Protein AF-A0A7S0IU57-F1 (afdb_monomer_lite)

Structure (mmCIF, N/CA/C/O backbone):
data_AF-A0A7S0IU57-F1
#
_entry.id   AF-A0A7S0IU57-F1
#
loop_
_atom_site.group_PDB
_atom_site.id
_atom_site.type_symbol
_atom_site.label_atom_id
_atom_site.label_alt_id
_atom_site.label_comp_id
_atom_site.label_asym_id
_atom_site.label_entity_id
_atom_site.label_seq_id
_atom_site.pdbx_PDB_ins_code
_atom_site.Cartn_x
_atom_site.Cartn_y
_atom_site.Cartn_z
_atom_site.occupancy
_atom_site.B_iso_or_equiv
_atom_site.auth_seq_id
_atom_site.auth_comp_id
_atom_site.auth_asym_id
_atom_site.auth_atom_id
_atom_site.pdbx_PDB_model_num
ATOM 1 N N . ALA A 1 1 ? 19.166 -1.656 -9.843 1.00 58.06 1 ALA A N 1
ATOM 2 C CA . ALA A 1 1 ? 19.284 -0.708 -8.716 1.00 58.06 1 ALA A CA 1
ATOM 3 C C . ALA A 1 1 ? 20.444 -1.124 -7.821 1.00 58.06 1 ALA A C 1
ATOM 5 O O . ALA A 1 1 ? 20.472 -2.266 -7.368 1.00 58.06 1 ALA A O 1
ATOM 6 N N . SER A 1 2 ? 21.410 -0.234 -7.600 1.00 70.06 2 SER A N 1
ATOM 7 C CA . SER A 1 2 ? 22.555 -0.493 -6.721 1.00 70.06 2 SER A CA 1
ATOM 8 C C . SER A 1 2 ? 22.142 -0.277 -5.264 1.00 70.06 2 SER A C 1
ATOM 10 O O . SER A 1 2 ? 21.599 0.77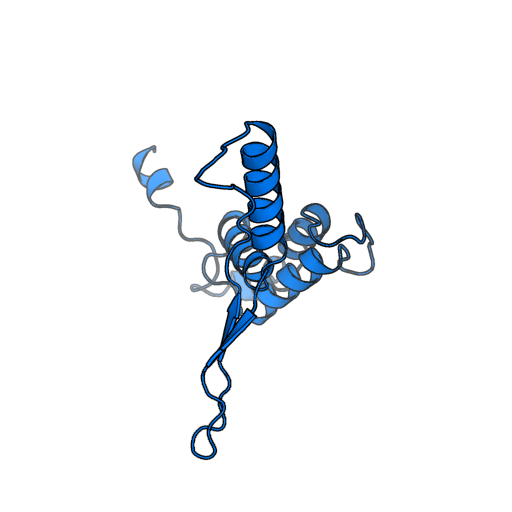7 -4.927 1.00 70.06 2 SER A O 1
ATOM 12 N 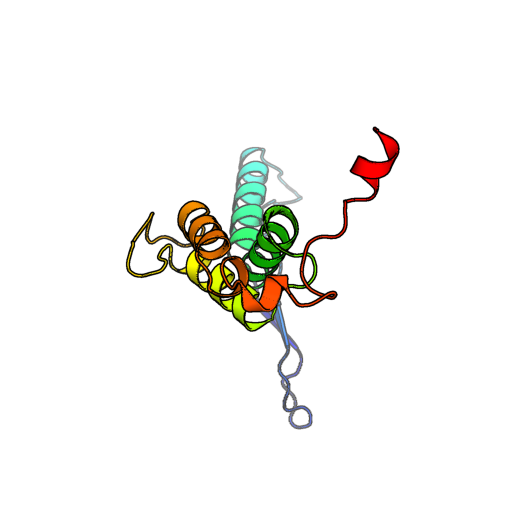N . THR A 1 3 ? 22.369 -1.269 -4.404 1.00 77.88 3 THR A N 1
ATOM 13 C CA . THR A 1 3 ? 22.198 -1.115 -2.952 1.00 77.88 3 THR A CA 1
ATOM 14 C C . THR A 1 3 ? 23.524 -0.683 -2.354 1.00 77.88 3 THR A C 1
ATOM 16 O O . THR A 1 3 ? 24.515 -1.400 -2.480 1.00 77.88 3 THR A O 1
ATOM 19 N N . VAL A 1 4 ? 23.545 0.470 -1.695 1.00 80.69 4 VAL A N 1
ATOM 20 C CA . VAL A 1 4 ? 24.722 0.954 -0.972 1.00 80.69 4 VAL A CA 1
ATOM 21 C C . VAL A 1 4 ? 24.543 0.616 0.500 1.00 80.69 4 VAL A C 1
ATOM 23 O O . VAL A 1 4 ? 23.540 0.982 1.112 1.00 80.69 4 VAL A O 1
ATOM 26 N N . THR A 1 5 ? 25.514 -0.094 1.069 1.00 80.25 5 THR A N 1
ATOM 27 C CA . THR A 1 5 ? 25.526 -0.481 2.483 1.00 80.25 5 THR A CA 1
ATOM 28 C C . THR A 1 5 ? 26.553 0.341 3.256 1.00 80.25 5 THR A C 1
ATOM 30 O O . THR A 1 5 ? 27.717 0.393 2.864 1.00 80.25 5 THR A O 1
ATOM 33 N N . ILE A 1 6 ? 26.149 0.943 4.375 1.00 78.94 6 ILE A N 1
ATOM 34 C CA . ILE A 1 6 ? 27.008 1.700 5.294 1.00 78.94 6 ILE A CA 1
ATOM 35 C C . ILE A 1 6 ? 27.050 0.956 6.637 1.00 78.94 6 ILE A C 1
ATOM 37 O O . ILE A 1 6 ? 26.006 0.572 7.167 1.00 78.94 6 ILE A O 1
ATOM 41 N N . GLY A 1 7 ? 28.249 0.768 7.205 1.00 70.50 7 GLY A N 1
ATOM 42 C CA . GLY A 1 7 ? 28.418 0.244 8.572 1.00 70.50 7 GLY A CA 1
ATOM 43 C C . GLY A 1 7 ? 29.151 -1.094 8.717 1.00 70.50 7 GLY A C 1
ATOM 44 O O . GLY A 1 7 ? 29.021 -1.734 9.754 1.00 70.50 7 GLY A O 1
ATOM 45 N N . ALA A 1 8 ? 29.937 -1.528 7.729 1.00 61.44 8 ALA A N 1
ATOM 46 C CA . ALA A 1 8 ? 30.761 -2.738 7.825 1.00 61.44 8 ALA A CA 1
ATOM 47 C C . ALA A 1 8 ? 32.038 -2.510 8.670 1.00 61.44 8 ALA A C 1
ATOM 49 O O . ALA A 1 8 ? 33.151 -2.534 8.152 1.00 61.44 8 ALA A O 1
ATOM 50 N N . GLY A 1 9 ? 31.890 -2.235 9.968 1.00 57.81 9 GLY A N 1
ATOM 51 C CA . GLY A 1 9 ? 33.011 -2.051 10.893 1.00 57.81 9 GLY A CA 1
ATOM 52 C C . GLY A 1 9 ? 32.707 -2.617 12.278 1.00 57.81 9 GLY A C 1
ATOM 53 O O . GLY A 1 9 ? 31.617 -2.411 12.806 1.00 57.81 9 GLY A O 1
ATOM 54 N N . ALA A 1 10 ? 33.692 -3.292 12.881 1.00 56.97 10 ALA A N 1
ATOM 55 C CA . ALA A 1 10 ? 33.602 -4.091 14.113 1.00 56.97 10 ALA A CA 1
ATOM 56 C C . ALA A 1 10 ? 33.076 -3.375 15.385 1.00 56.97 10 ALA A C 1
ATOM 58 O O . ALA A 1 10 ? 32.932 -4.013 16.422 1.00 56.97 10 ALA A O 1
ATOM 59 N N . ALA A 1 11 ? 32.782 -2.071 15.327 1.00 64.38 11 ALA A N 1
ATOM 60 C CA . ALA A 1 11 ? 32.291 -1.263 16.448 1.00 64.38 11 ALA A CA 1
ATOM 61 C C . ALA A 1 11 ? 30.774 -0.970 16.406 1.00 64.38 11 ALA A C 1
ATOM 63 O O . ALA A 1 11 ? 30.228 -0.449 17.375 1.00 64.38 11 ALA A O 1
ATOM 64 N N . SER A 1 12 ? 30.078 -1.286 15.306 1.00 62.97 12 SER A N 1
ATOM 65 C CA . SER A 1 12 ? 28.652 -0.988 15.117 1.00 62.97 12 SER A CA 1
ATOM 66 C C . SER A 1 12 ? 27.905 -2.225 14.626 1.00 62.97 12 SER A C 1
ATOM 68 O O . SER A 1 12 ? 28.079 -2.650 13.490 1.00 62.97 12 SER A O 1
ATOM 70 N N . ASN A 1 13 ? 27.004 -2.766 15.449 1.00 69.81 13 ASN A N 1
ATOM 71 C CA . ASN A 1 13 ? 26.172 -3.928 15.103 1.00 69.81 13 ASN A CA 1
ATOM 72 C C . ASN A 1 13 ? 24.977 -3.573 14.184 1.00 69.81 13 ASN A C 1
ATOM 74 O O . ASN A 1 13 ? 23.991 -4.304 14.118 1.00 69.81 13 ASN A O 1
ATOM 78 N N . ARG A 1 14 ? 25.011 -2.401 13.536 1.00 73.56 14 ARG A N 1
ATOM 79 C CA . ARG A 1 14 ? 23.945 -1.881 12.671 1.00 73.56 14 ARG A CA 1
ATOM 80 C C . ARG A 1 14 ? 24.478 -1.666 11.262 1.00 73.56 14 ARG A C 1
ATOM 82 O O . ARG A 1 14 ? 25.324 -0.803 11.041 1.00 73.56 14 ARG A O 1
ATOM 89 N N . THR A 1 15 ? 23.941 -2.433 10.321 1.00 81.25 15 THR A N 1
ATOM 90 C CA . THR A 1 15 ? 24.149 -2.249 8.885 1.00 81.25 15 THR A CA 1
ATOM 91 C C . THR A 1 15 ? 22.972 -1.462 8.326 1.00 81.25 15 THR A C 1
ATOM 93 O O . THR A 1 15 ? 21.825 -1.887 8.458 1.00 81.25 15 THR A O 1
ATOM 96 N N . PHE A 1 16 ? 23.245 -0.318 7.706 1.00 79.81 16 PHE A N 1
ATOM 97 C CA . PHE A 1 16 ? 22.240 0.450 6.978 1.00 79.81 16 PHE A CA 1
ATOM 98 C C . PHE A 1 16 ? 22.415 0.203 5.489 1.00 79.81 16 PHE A C 1
ATOM 100 O O . PHE A 1 16 ? 23.539 0.170 4.995 1.00 79.81 16 PHE A O 1
ATOM 107 N N . ALA A 1 17 ? 21.312 0.039 4.771 1.00 81.50 17 ALA A N 1
ATOM 108 C CA . ALA A 1 17 ? 21.317 -0.121 3.329 1.00 81.50 17 ALA A CA 1
ATOM 109 C C . ALA A 1 17 ? 20.283 0.823 2.721 1.00 81.50 17 ALA A C 1
ATOM 111 O O . ALA A 1 17 ? 19.161 0.904 3.217 1.00 81.50 17 ALA A O 1
ATOM 112 N N . PHE A 1 18 ? 20.653 1.522 1.653 1.00 78.06 18 PHE A N 1
ATOM 113 C CA . PHE A 1 18 ? 19.717 2.307 0.853 1.00 78.06 18 PHE A CA 1
ATOM 114 C C . PHE A 1 18 ? 19.803 1.879 -0.610 1.00 78.06 18 PHE A C 1
ATOM 116 O O . PHE A 1 18 ? 20.866 1.481 -1.095 1.00 78.06 18 PHE A O 1
ATOM 123 N N . ARG A 1 19 ? 18.668 1.928 -1.313 1.00 81.06 19 ARG A N 1
ATOM 124 C CA . ARG A 1 19 ? 18.612 1.653 -2.751 1.00 81.06 19 ARG A CA 1
ATOM 125 C C . ARG A 1 19 ? 18.683 2.960 -3.522 1.00 81.06 19 ARG A C 1
ATOM 127 O O . ARG A 1 19 ? 17.909 3.875 -3.260 1.00 81.06 19 ARG A O 1
ATOM 134 N N . ASN A 1 20 ? 19.606 3.038 -4.474 1.00 82.50 20 ASN A N 1
ATOM 135 C CA . ASN A 1 20 ? 19.639 4.148 -5.417 1.00 82.50 20 ASN A CA 1
ATOM 136 C C . ASN A 1 20 ? 18.513 3.981 -6.453 1.00 82.50 20 ASN A C 1
ATOM 138 O O . ASN A 1 20 ? 18.294 2.844 -6.895 1.00 82.50 20 ASN A O 1
ATOM 142 N N . PRO A 1 21 ? 17.830 5.062 -6.876 1.00 81.88 21 PRO A N 1
ATOM 143 C CA . PRO A 1 21 ? 16.897 4.991 -7.993 1.00 81.88 21 PRO A CA 1
ATOM 144 C C . PRO A 1 21 ? 17.569 4.421 -9.253 1.00 81.88 21 PRO A C 1
ATOM 146 O O . PRO A 1 21 ? 18.792 4.543 -9.420 1.00 81.88 21 PRO A O 1
ATOM 149 N N . PRO A 1 22 ? 16.798 3.750 -10.126 1.00 83.31 22 PRO A N 1
ATOM 150 C CA . PRO A 1 22 ? 17.302 3.359 -11.431 1.00 83.31 22 PRO A CA 1
ATOM 151 C C . PRO A 1 22 ? 17.655 4.617 -12.224 1.00 83.31 22 PRO A C 1
ATOM 153 O O . PRO A 1 22 ? 16.913 5.594 -12.192 1.00 83.31 22 PRO A O 1
ATOM 156 N N . SER A 1 23 ? 18.797 4.582 -12.906 1.00 83.94 23 SER A N 1
ATOM 157 C CA . SER A 1 23 ? 19.141 5.579 -13.909 1.00 83.94 23 SER A CA 1
ATOM 158 C C . SER A 1 23 ? 19.581 4.860 -15.174 1.00 83.94 23 SER A C 1
ATOM 160 O O . SER A 1 23 ? 20.462 3.998 -15.118 1.00 83.94 23 SER A O 1
ATOM 162 N N . ILE A 1 24 ? 18.891 5.152 -16.271 1.00 81.69 24 ILE A N 1
ATOM 163 C CA . ILE A 1 24 ? 19.055 4.490 -17.576 1.00 81.69 24 ILE A CA 1
ATOM 164 C C . ILE A 1 24 ? 19.532 5.507 -18.620 1.00 81.69 24 ILE A C 1
ATOM 166 O O . ILE A 1 24 ? 20.233 5.142 -19.563 1.00 81.69 24 ILE A O 1
ATOM 170 N N . MET A 1 25 ? 19.215 6.788 -18.423 1.00 83.06 25 MET A N 1
ATOM 171 C CA . MET A 1 25 ? 19.554 7.855 -19.352 1.00 83.06 25 MET A CA 1
ATOM 172 C C . MET A 1 25 ? 21.070 8.049 -19.479 1.00 83.06 25 MET A C 1
ATOM 174 O O . MET A 1 25 ? 21.785 8.238 -18.492 1.00 83.06 25 MET A O 1
ATOM 178 N N . ASN A 1 26 ? 21.564 8.071 -20.720 1.00 81.62 26 ASN A N 1
ATOM 179 C CA . ASN A 1 26 ? 22.925 8.502 -21.009 1.00 81.62 26 ASN A CA 1
ATOM 180 C C . ASN A 1 26 ? 22.944 10.023 -21.249 1.00 81.62 26 ASN A C 1
ATOM 182 O O . ASN A 1 26 ? 22.405 10.480 -22.259 1.00 81.62 26 ASN A O 1
ATOM 186 N N . PRO A 1 27 ? 23.599 10.825 -20.387 1.00 77.69 27 PRO A N 1
ATOM 187 C CA . PRO A 1 27 ? 23.601 12.283 -20.514 1.00 77.69 27 PRO A CA 1
ATOM 188 C C . PRO A 1 27 ? 24.288 12.797 -21.789 1.00 77.69 27 PRO A C 1
ATOM 190 O O . PRO A 1 27 ? 24.101 13.955 -22.153 1.00 77.69 27 PRO A O 1
ATOM 193 N N . LEU A 1 28 ? 25.083 11.967 -22.473 1.00 81.50 28 LEU A N 1
ATOM 194 C CA . LEU A 1 28 ? 25.777 12.344 -23.709 1.00 81.50 28 LEU A CA 1
ATOM 195 C C . LEU A 1 28 ? 24.950 12.071 -24.973 1.00 81.50 28 LEU A C 1
ATOM 197 O O . LEU A 1 28 ? 25.216 12.675 -26.009 1.00 81.50 28 LEU A O 1
ATOM 201 N N . LEU A 1 29 ? 23.975 11.162 -24.901 1.00 81.44 29 LEU A N 1
ATOM 202 C CA . LEU A 1 29 ? 23.134 10.742 -26.024 1.00 81.44 29 LEU A CA 1
ATOM 203 C C . LEU A 1 29 ? 21.712 10.458 -25.516 1.00 81.44 29 LEU A C 1
ATOM 205 O O . LEU A 1 29 ? 21.328 9.295 -25.397 1.00 81.44 29 LEU A O 1
ATOM 209 N N . PRO A 1 30 ? 20.940 11.501 -25.172 1.00 79.19 30 PRO A N 1
ATOM 210 C CA . PRO A 1 30 ? 19.586 11.314 -24.678 1.00 79.19 30 PRO A CA 1
ATOM 211 C C . PRO A 1 30 ? 18.675 10.811 -25.803 1.00 79.19 30 PRO A C 1
ATOM 213 O O . PRO A 1 30 ? 18.598 11.428 -26.867 1.00 79.19 30 PRO A O 1
ATOM 216 N N . THR A 1 31 ? 17.963 9.711 -25.564 1.00 86.25 31 THR A N 1
ATOM 217 C CA . THR A 1 31 ? 16.895 9.236 -26.452 1.00 86.25 31 THR A CA 1
ATOM 218 C C . THR A 1 31 ? 15.550 9.277 -25.728 1.00 86.25 31 THR A C 1
ATOM 220 O O . THR A 1 31 ? 15.487 9.078 -24.516 1.00 86.25 31 THR A O 1
ATOM 223 N N . GLU A 1 32 ? 14.458 9.540 -26.454 1.00 85.62 32 GLU A N 1
ATOM 224 C CA . GLU A 1 32 ? 13.104 9.591 -25.865 1.00 85.62 32 GLU A CA 1
ATOM 225 C C . GLU A 1 32 ? 12.706 8.251 -25.232 1.00 85.62 32 GLU A C 1
ATOM 227 O O . GLU A 1 32 ? 12.135 8.212 -24.144 1.00 85.62 32 GLU A O 1
ATOM 232 N N . ARG A 1 33 ? 13.106 7.142 -25.866 1.00 86.62 33 ARG A N 1
ATOM 233 C CA . ARG A 1 33 ? 12.889 5.789 -25.350 1.00 86.62 33 ARG A CA 1
ATOM 234 C C . ARG A 1 33 ? 13.538 5.581 -23.981 1.00 86.62 33 ARG A C 1
ATOM 236 O O . ARG A 1 33 ? 12.935 4.940 -23.125 1.00 86.62 33 ARG A O 1
ATOM 243 N N . ASP A 1 34 ? 14.749 6.096 -23.773 1.00 85.94 34 ASP A N 1
ATOM 244 C CA . ASP A 1 34 ? 15.443 5.940 -22.491 1.00 85.94 34 ASP A CA 1
ATOM 245 C C . ASP A 1 34 ? 14.719 6.703 -21.373 1.00 85.94 34 ASP A C 1
ATOM 247 O O . ASP A 1 34 ? 14.651 6.212 -20.248 1.00 85.94 34 ASP A O 1
ATOM 251 N N . ALA A 1 35 ? 14.121 7.861 -21.682 1.00 85.94 35 ALA A N 1
ATOM 252 C CA . ALA A 1 35 ? 13.348 8.647 -20.719 1.00 85.94 35 ALA A CA 1
ATOM 253 C C . ALA A 1 35 ? 12.051 7.936 -20.285 1.00 85.94 35 ALA A C 1
ATOM 255 O O . ALA A 1 35 ? 11.722 7.908 -19.095 1.00 85.94 35 ALA A O 1
ATOM 256 N N . GLU A 1 36 ? 11.329 7.321 -21.226 1.00 90.06 36 GLU A N 1
ATOM 257 C CA . GLU A 1 36 ? 10.140 6.514 -20.917 1.00 90.06 36 GLU A CA 1
ATOM 258 C C . GLU A 1 36 ? 10.500 5.301 -20.051 1.00 90.06 36 GLU A C 1
ATOM 260 O O . GLU A 1 36 ? 9.862 5.044 -19.030 1.00 90.06 36 GLU A O 1
ATOM 265 N N . GLN A 1 37 ? 11.571 4.589 -20.412 1.00 89.50 37 GLN A N 1
ATOM 266 C CA . GLN A 1 37 ? 12.039 3.421 -19.664 1.00 89.50 37 GLN A CA 1
ATOM 267 C C . GLN A 1 37 ? 12.525 3.775 -18.257 1.00 89.50 37 GLN A C 1
ATOM 269 O O . GLN A 1 37 ? 12.273 3.025 -17.316 1.00 89.50 37 GLN A O 1
ATOM 274 N N . GLU A 1 38 ? 13.217 4.904 -18.094 1.00 89.25 38 GLU A N 1
ATOM 275 C CA . GLU A 1 38 ? 13.660 5.385 -16.785 1.00 89.25 38 GLU A CA 1
ATOM 276 C C . GLU A 1 38 ? 12.471 5.752 -15.892 1.00 89.25 38 GLU A C 1
ATOM 278 O O . GLU A 1 38 ? 12.469 5.415 -14.706 1.00 89.25 38 GLU A O 1
ATOM 283 N N . THR A 1 39 ? 11.435 6.369 -16.467 1.00 90.25 39 THR A N 1
ATOM 284 C CA . THR A 1 39 ? 10.199 6.708 -15.750 1.00 90.25 39 THR A CA 1
ATOM 285 C C . THR A 1 39 ? 9.476 5.453 -15.269 1.00 90.25 39 THR A C 1
ATOM 287 O O . THR A 1 39 ? 9.147 5.360 -14.086 1.00 90.25 39 THR A O 1
ATOM 290 N N . GLU A 1 40 ? 9.287 4.463 -16.144 1.00 92.00 40 GLU A N 1
ATOM 291 C CA . GLU A 1 40 ? 8.641 3.196 -15.783 1.00 92.00 40 GLU A CA 1
ATOM 292 C C . GLU A 1 40 ? 9.447 2.448 -14.714 1.00 92.00 40 GLU A C 1
ATOM 294 O O . GLU A 1 40 ? 8.915 2.056 -13.676 1.00 92.00 40 GLU A O 1
ATOM 299 N N . ALA A 1 41 ? 10.769 2.345 -14.895 1.00 90.19 41 ALA A N 1
ATOM 300 C CA . ALA A 1 41 ? 11.648 1.700 -13.925 1.00 90.19 41 ALA A CA 1
ATOM 301 C C . ALA A 1 41 ? 11.618 2.401 -12.557 1.00 90.19 41 ALA A C 1
ATOM 303 O O . ALA A 1 41 ? 11.705 1.743 -11.514 1.00 90.19 41 ALA A O 1
ATOM 304 N N . LEU A 1 42 ? 11.519 3.735 -12.534 1.00 90.00 42 LEU A N 1
ATOM 305 C CA . LEU A 1 42 ? 11.396 4.503 -11.299 1.00 90.00 42 LEU A CA 1
ATOM 306 C C . LEU A 1 42 ? 10.056 4.235 -10.606 1.00 90.00 42 LEU A C 1
ATOM 308 O O . LEU A 1 42 ? 10.044 4.041 -9.389 1.00 90.00 42 LEU A O 1
ATOM 312 N N . ILE A 1 43 ? 8.954 4.203 -11.357 1.00 91.94 43 ILE A N 1
ATOM 313 C CA . ILE A 1 43 ? 7.625 3.878 -10.825 1.00 91.94 43 ILE A CA 1
ATOM 314 C C . ILE A 1 43 ? 7.633 2.469 -10.230 1.00 91.94 43 ILE A C 1
ATOM 316 O O . ILE A 1 43 ? 7.255 2.306 -9.069 1.00 91.94 43 ILE A 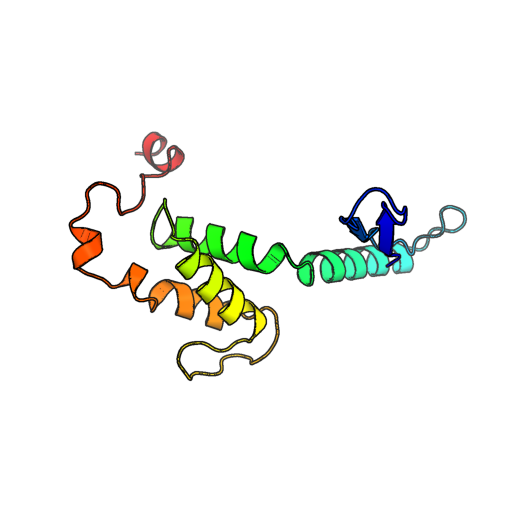O 1
ATOM 320 N N . ASP A 1 44 ? 8.158 1.482 -10.956 1.00 91.69 44 ASP A N 1
ATOM 321 C CA . ASP A 1 44 ? 8.296 0.106 -10.476 1.00 91.69 44 ASP A CA 1
ATOM 322 C C . ASP A 1 44 ? 9.143 0.020 -9.203 1.00 91.69 44 ASP A C 1
ATOM 324 O O . ASP A 1 44 ? 8.804 -0.702 -8.259 1.00 91.69 44 ASP A O 1
ATOM 328 N N . HIS A 1 45 ? 10.237 0.781 -9.139 1.00 89.94 45 HIS A N 1
ATOM 329 C CA . HIS A 1 45 ? 11.085 0.835 -7.955 1.00 89.94 45 HIS A CA 1
ATOM 330 C C . HIS A 1 45 ? 10.345 1.409 -6.740 1.00 89.94 45 HIS A C 1
ATOM 332 O O . HIS A 1 45 ? 10.451 0.859 -5.643 1.00 89.94 45 HIS A O 1
ATOM 338 N N . LEU A 1 46 ? 9.589 2.496 -6.920 1.00 89.19 46 LEU A N 1
ATOM 339 C CA . LEU A 1 46 ? 8.792 3.097 -5.850 1.00 89.19 46 LEU A CA 1
ATOM 340 C C . LEU A 1 46 ? 7.645 2.177 -5.424 1.00 89.19 46 LEU A C 1
ATOM 342 O O . LEU A 1 46 ? 7.358 2.055 -4.234 1.00 89.19 46 LEU A O 1
ATOM 346 N N . PHE A 1 47 ? 7.012 1.489 -6.368 1.00 90.94 47 PHE A N 1
ATOM 347 C CA . PHE A 1 47 ? 5.892 0.597 -6.097 1.00 90.94 47 PHE A CA 1
ATOM 348 C C . PHE A 1 47 ? 6.292 -0.605 -5.231 1.00 90.94 47 PHE A C 1
ATOM 350 O O . PHE A 1 47 ? 5.609 -0.928 -4.255 1.00 90.94 47 PHE A O 1
ATOM 357 N N . HIS A 1 48 ? 7.442 -1.213 -5.522 1.00 89.44 48 HIS A N 1
ATOM 358 C CA . HIS A 1 48 ? 7.983 -2.352 -4.772 1.00 89.44 48 HIS A CA 1
ATOM 359 C C . HIS A 1 48 ? 8.776 -1.950 -3.519 1.00 89.44 48 HIS A C 1
ATOM 361 O O . HIS A 1 48 ? 9.397 -2.796 -2.876 1.00 89.44 48 HIS A O 1
ATOM 367 N N . HIS A 1 49 ? 8.786 -0.667 -3.157 1.00 89.94 49 HIS A N 1
ATOM 368 C CA . HIS A 1 49 ? 9.474 -0.211 -1.961 1.00 89.94 49 HIS A CA 1
ATOM 369 C C . HIS A 1 49 ? 8.727 -0.661 -0.692 1.00 89.94 49 HIS A C 1
ATOM 371 O O . HIS A 1 49 ? 7.510 -0.507 -0.584 1.00 89.94 49 HIS A O 1
ATOM 377 N N . ASP A 1 50 ? 9.455 -1.139 0.323 1.00 87.94 50 ASP A N 1
ATOM 378 C CA . ASP A 1 50 ? 8.871 -1.709 1.553 1.00 87.94 50 ASP A CA 1
ATOM 379 C C . ASP A 1 50 ? 7.920 -0.753 2.290 1.00 87.94 50 ASP A C 1
ATOM 381 O O . ASP A 1 50 ? 6.953 -1.186 2.925 1.00 87.94 50 ASP 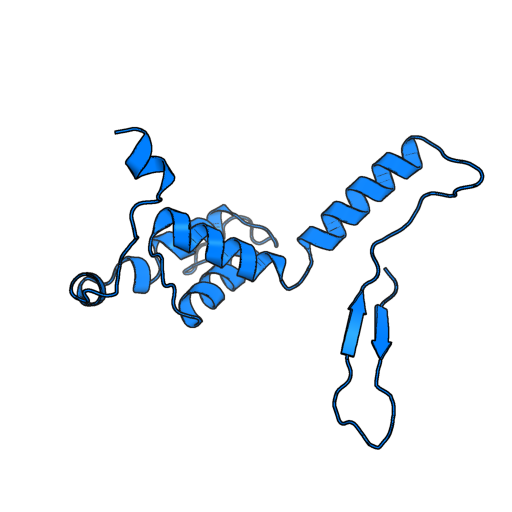A O 1
ATOM 385 N N . ASN A 1 51 ? 8.193 0.551 2.175 1.00 90.88 51 ASN A N 1
ATOM 386 C CA . ASN A 1 51 ? 7.377 1.629 2.734 1.00 90.88 51 ASN A CA 1
ATOM 387 C C . ASN A 1 51 ? 6.046 1.836 1.993 1.00 90.88 51 ASN A C 1
ATOM 389 O O . ASN A 1 51 ? 5.091 2.314 2.595 1.00 90.88 51 ASN A O 1
ATOM 393 N N . THR A 1 52 ? 5.921 1.472 0.722 1.00 92.44 52 THR A N 1
ATOM 394 C CA . THR A 1 52 ? 4.731 1.814 -0.072 1.00 92.44 52 THR A CA 1
ATOM 395 C C . THR A 1 52 ? 3.464 1.185 0.505 1.00 92.44 52 THR A C 1
ATOM 397 O O . THR A 1 52 ? 2.478 1.886 0.735 1.00 92.44 52 THR A O 1
ATOM 400 N N . ALA A 1 53 ? 3.517 -0.098 0.871 1.00 91.94 53 ALA A N 1
ATOM 401 C CA . ALA A 1 53 ? 2.386 -0.800 1.476 1.00 91.94 53 ALA A CA 1
ATOM 402 C C . ALA A 1 53 ? 1.902 -0.184 2.816 1.00 91.94 53 ALA A C 1
ATOM 404 O O . ALA A 1 53 ? 0.714 0.123 2.922 1.00 91.94 53 ALA A O 1
ATOM 405 N N . PRO A 1 54 ? 2.751 0.049 3.844 1.00 92.75 54 PRO A N 1
ATOM 406 C CA . PRO A 1 54 ? 2.302 0.654 5.101 1.00 92.75 54 PRO A CA 1
ATOM 407 C C . PRO A 1 54 ? 1.873 2.121 4.957 1.00 92.75 54 PRO A C 1
ATOM 409 O O . PRO A 1 54 ? 0.945 2.546 5.649 1.00 92.75 54 PRO A O 1
ATOM 412 N N . PHE A 1 55 ? 2.496 2.898 4.063 1.00 92.88 55 PHE A N 1
ATOM 413 C CA . PHE A 1 55 ? 2.066 4.276 3.802 1.00 92.88 55 PHE A CA 1
ATOM 414 C C . PHE A 1 55 ? 0.676 4.313 3.160 1.00 92.88 55 PHE A C 1
ATOM 416 O O . PHE A 1 55 ? -0.188 5.073 3.603 1.00 92.88 55 PHE A O 1
ATOM 423 N N . LEU A 1 56 ? 0.435 3.464 2.159 1.00 92.81 56 LEU A N 1
ATOM 424 C CA . LEU A 1 56 ? -0.873 3.346 1.527 1.00 92.81 56 LEU A CA 1
ATOM 425 C C . LEU A 1 56 ? -1.932 2.861 2.523 1.00 92.81 56 LEU A C 1
ATOM 427 O O . LEU A 1 56 ? -2.988 3.480 2.629 1.00 92.81 56 LEU A O 1
ATOM 431 N N . ALA A 1 57 ? -1.626 1.824 3.307 1.00 92.06 57 ALA A N 1
ATOM 432 C CA . ALA A 1 57 ? -2.516 1.306 4.342 1.00 92.06 57 ALA A CA 1
ATOM 433 C C . ALA A 1 57 ? -2.960 2.409 5.316 1.00 92.06 57 ALA A C 1
ATOM 435 O O . ALA A 1 57 ? -4.153 2.600 5.541 1.00 92.06 57 ALA A O 1
ATOM 436 N N . LYS A 1 58 ? -2.016 3.202 5.839 1.00 91.38 58 LYS A N 1
ATOM 437 C CA . LYS A 1 58 ? -2.331 4.305 6.757 1.00 91.38 58 LYS A CA 1
ATOM 438 C C . LYS A 1 58 ? -3.218 5.374 6.109 1.00 91.38 58 LYS A C 1
ATOM 440 O O . LYS A 1 58 ? -4.149 5.858 6.756 1.00 91.38 58 LYS A O 1
ATOM 445 N N . ASN A 1 59 ? -2.952 5.736 4.853 1.00 91.19 59 ASN A N 1
ATOM 446 C CA . ASN A 1 59 ? -3.760 6.719 4.129 1.00 91.19 59 ASN A CA 1
ATOM 447 C C . ASN A 1 59 ? -5.181 6.209 3.875 1.00 91.19 59 ASN A C 1
ATOM 449 O O . ASN A 1 59 ? -6.138 6.955 4.077 1.00 91.19 59 ASN A O 1
ATOM 453 N N . LEU A 1 60 ? -5.337 4.944 3.478 1.00 90.62 60 LEU A N 1
ATOM 454 C CA . LEU A 1 60 ? -6.655 4.344 3.270 1.00 90.62 60 LEU A CA 1
ATOM 455 C C . LEU A 1 60 ? -7.460 4.315 4.573 1.00 90.62 60 LEU A C 1
ATOM 457 O O . LEU A 1 60 ? -8.606 4.753 4.590 1.00 90.62 60 LEU A O 1
ATOM 461 N N . ILE A 1 61 ? -6.846 3.892 5.680 1.00 90.12 61 ILE A N 1
ATOM 462 C CA . ILE A 1 61 ? -7.533 3.830 6.975 1.00 90.12 61 ILE A CA 1
ATOM 463 C C . ILE A 1 61 ? -7.945 5.228 7.462 1.00 90.12 61 ILE A C 1
ATOM 465 O O . ILE A 1 61 ? -9.079 5.408 7.903 1.00 90.12 61 ILE A O 1
ATOM 469 N N . THR A 1 62 ? -7.056 6.220 7.342 1.00 88.38 62 THR A N 1
ATOM 470 C CA . THR A 1 62 ? -7.327 7.599 7.791 1.00 88.38 62 THR A CA 1
ATOM 471 C C . THR A 1 62 ? -8.469 8.253 7.017 1.00 88.38 62 THR A C 1
ATOM 473 O O . THR A 1 62 ? -9.234 9.024 7.590 1.00 88.38 62 THR A O 1
ATOM 476 N N . ASN A 1 63 ? -8.597 7.954 5.722 1.00 86.19 63 ASN A N 1
ATOM 477 C CA . ASN A 1 63 ? -9.657 8.528 4.894 1.00 86.19 63 ASN A CA 1
ATOM 478 C C . ASN A 1 63 ? -10.997 7.791 5.024 1.00 86.19 63 ASN A C 1
ATOM 480 O O . ASN A 1 63 ? -12.032 8.405 4.782 1.00 86.19 63 ASN A O 1
ATOM 484 N N . LEU A 1 64 ? -10.989 6.499 5.370 1.00 84.06 64 LEU A N 1
ATOM 485 C CA . LEU A 1 64 ? -12.195 5.666 5.344 1.00 84.06 64 LEU A CA 1
ATOM 486 C C . LEU A 1 64 ? -12.768 5.335 6.726 1.00 84.06 64 LEU A C 1
ATOM 488 O O . LEU A 1 64 ? -13.970 5.107 6.822 1.00 84.06 64 LEU A O 1
ATOM 492 N N . VAL A 1 65 ? -11.943 5.268 7.777 1.00 84.56 65 VAL A N 1
ATOM 493 C CA . VAL A 1 65 ? -12.358 4.692 9.069 1.00 84.56 65 VAL A CA 1
ATOM 494 C C . VAL A 1 65 ? -12.002 5.588 10.255 1.00 84.56 65 VAL A C 1
ATOM 496 O O . VAL A 1 65 ? -12.894 6.075 10.944 1.00 84.56 65 VAL A O 1
ATOM 499 N N . THR A 1 66 ? -10.712 5.791 10.536 1.00 83.19 66 THR A N 1
ATOM 500 C CA . THR A 1 66 ? -10.266 6.382 11.811 1.00 83.19 66 THR A CA 1
ATOM 501 C C . THR A 1 66 ? -8.989 7.196 11.656 1.00 83.19 66 THR A C 1
ATOM 503 O O . THR A 1 66 ? -8.073 6.801 10.938 1.00 83.19 66 THR A O 1
ATOM 506 N N . SER A 1 67 ? -8.898 8.324 12.365 1.00 82.12 67 SER A N 1
ATOM 507 C CA . SER A 1 67 ? -7.709 9.189 12.362 1.00 82.12 67 SER A CA 1
ATOM 508 C C . SER A 1 67 ? -6.538 8.628 13.179 1.00 82.12 67 SER A C 1
ATOM 510 O O . SER A 1 67 ? -5.409 9.087 13.009 1.00 82.12 67 SER A O 1
ATOM 512 N N . ASN A 1 68 ? -6.781 7.640 14.047 1.00 83.06 68 ASN A N 1
ATOM 513 C CA . ASN A 1 68 ? -5.757 7.022 14.891 1.00 83.06 68 ASN A CA 1
ATOM 514 C C . ASN A 1 68 ? -5.749 5.489 14.732 1.00 83.06 68 ASN A C 1
ATOM 516 O O . ASN A 1 68 ? -6.254 4.773 15.598 1.00 83.06 68 ASN A O 1
ATOM 520 N N . PRO A 1 69 ? -5.220 4.959 13.614 1.00 86.00 69 PRO A N 1
ATOM 521 C CA . PRO A 1 69 ? -5.157 3.519 13.399 1.00 86.00 69 PRO A CA 1
ATOM 522 C C . PRO A 1 69 ? -4.124 2.852 14.309 1.00 86.00 69 PRO A C 1
ATOM 524 O O . PRO A 1 69 ? -3.016 3.369 14.486 1.00 86.00 69 PRO A O 1
ATOM 527 N N . SER A 1 70 ? -4.437 1.660 14.825 1.00 88.06 70 SER A N 1
ATOM 528 C CA . SER A 1 70 ? -3.454 0.891 15.583 1.00 88.06 70 SER A CA 1
ATOM 529 C C . SER A 1 70 ? -2.338 0.351 14.667 1.00 88.06 70 SER A C 1
ATOM 531 O O . SER A 1 70 ? -2.567 0.074 13.481 1.00 88.06 70 SER A O 1
ATOM 533 N N . PRO A 1 71 ? -1.119 0.112 15.192 1.00 89.25 71 PRO A N 1
ATOM 534 C CA . PRO A 1 71 ? -0.045 -0.508 14.413 1.00 89.25 71 PRO A CA 1
ATOM 535 C C . PRO A 1 71 ? -0.403 -1.903 13.873 1.00 89.25 71 PRO A C 1
ATOM 537 O O . PRO A 1 71 ? 0.066 -2.287 12.800 1.00 89.25 71 PRO A O 1
ATOM 540 N N . ARG A 1 72 ? -1.247 -2.660 14.594 1.00 90.94 72 ARG A N 1
ATOM 541 C CA . ARG A 1 72 ? -1.731 -3.981 14.160 1.00 90.94 72 ARG A CA 1
ATOM 542 C C . ARG A 1 72 ? -2.585 -3.850 12.903 1.00 90.94 72 ARG A C 1
ATOM 544 O O . ARG A 1 72 ? -2.415 -4.627 11.968 1.00 90.94 72 ARG A O 1
ATOM 551 N N . TYR A 1 73 ? -3.470 -2.861 12.877 1.00 89.12 73 TYR A N 1
ATOM 552 C CA . TYR A 1 73 ? -4.390 -2.658 11.771 1.00 89.12 73 TYR A CA 1
ATOM 553 C C . TYR A 1 73 ? -3.670 -2.195 10.499 1.00 89.12 73 TYR A C 1
ATOM 555 O O . TYR A 1 73 ? -3.874 -2.770 9.429 1.00 89.12 73 TYR A O 1
ATOM 563 N N . VAL A 1 74 ? -2.716 -1.264 10.622 1.00 91.94 74 VAL A N 1
ATOM 564 C CA . VAL A 1 74 ? -1.849 -0.870 9.495 1.00 91.94 74 VAL A CA 1
ATOM 565 C C . VAL A 1 74 ? -1.094 -2.078 8.932 1.00 91.94 74 VAL A C 1
ATOM 567 O O . VAL A 1 74 ? -0.989 -2.224 7.714 1.00 91.94 74 VAL A O 1
ATOM 570 N N . LYS A 1 75 ? -0.600 -2.970 9.801 1.00 92.50 75 LYS A N 1
ATOM 571 C CA . LYS A 1 75 ? 0.089 -4.194 9.378 1.00 92.50 75 LYS A CA 1
ATOM 572 C C . LYS A 1 75 ? -0.839 -5.144 8.612 1.00 92.50 75 LYS A C 1
ATOM 574 O O . LYS A 1 75 ? -0.445 -5.605 7.547 1.00 92.50 75 LYS A O 1
ATOM 579 N N . ALA A 1 76 ? -2.053 -5.387 9.106 1.00 91.62 76 ALA A N 1
ATOM 580 C CA . ALA A 1 76 ? -3.017 -6.281 8.458 1.00 91.62 76 ALA A CA 1
ATOM 581 C C . ALA A 1 76 ? -3.396 -5.803 7.045 1.00 91.62 76 ALA A C 1
ATOM 583 O O . ALA A 1 76 ? -3.397 -6.585 6.097 1.00 91.62 76 ALA A O 1
ATOM 584 N N . VAL A 1 77 ? -3.650 -4.501 6.885 1.00 91.56 77 VAL A N 1
ATOM 585 C CA . VAL A 1 77 ? -3.971 -3.908 5.576 1.00 91.56 77 VAL A CA 1
ATOM 586 C C . VAL A 1 77 ? -2.755 -3.925 4.646 1.00 91.56 77 VAL A C 1
ATOM 588 O O . VAL A 1 77 ? -2.891 -4.230 3.462 1.00 91.56 77 VAL A O 1
ATOM 591 N N . ALA A 1 78 ? -1.555 -3.648 5.168 1.00 93.44 78 ALA A N 1
ATOM 592 C CA . ALA A 1 78 ? -0.331 -3.733 4.377 1.00 93.44 78 ALA A CA 1
ATOM 593 C C . ALA A 1 78 ? -0.064 -5.168 3.893 1.00 93.44 78 ALA A C 1
ATOM 595 O O . ALA A 1 78 ? 0.341 -5.353 2.752 1.00 93.44 78 ALA A O 1
ATOM 596 N N . GLU A 1 79 ? -0.298 -6.188 4.722 1.00 92.56 79 GLU A N 1
ATOM 597 C CA . GLU A 1 79 ? -0.170 -7.598 4.324 1.00 92.56 79 GLU A CA 1
ATOM 598 C C . GLU A 1 79 ? -1.206 -7.992 3.266 1.00 92.56 79 GLU A C 1
ATOM 600 O O . GLU A 1 79 ? -0.841 -8.622 2.275 1.00 92.56 79 GLU A O 1
ATOM 605 N N . ALA A 1 80 ? -2.457 -7.545 3.406 1.00 92.19 80 ALA A N 1
ATOM 606 C CA . ALA A 1 80 ? -3.494 -7.769 2.399 1.00 92.19 80 ALA A CA 1
ATOM 607 C C . ALA A 1 80 ? -3.131 -7.156 1.036 1.00 92.19 80 ALA A C 1
ATOM 609 O O . ALA A 1 80 ? -3.306 -7.801 0.005 1.00 92.19 80 ALA A O 1
ATOM 610 N N . PHE A 1 81 ? -2.558 -5.947 1.026 1.00 92.44 81 PHE A N 1
ATOM 611 C CA . PHE A 1 81 ? -2.072 -5.293 -0.194 1.00 92.44 81 PHE A CA 1
ATOM 612 C C . PHE A 1 81 ? -0.912 -6.054 -0.857 1.00 92.44 81 PHE A C 1
ATOM 614 O O . PHE A 1 81 ? -0.842 -6.135 -2.084 1.00 92.44 81 PHE A O 1
ATOM 621 N N . ARG A 1 82 ? 0.010 -6.619 -0.061 1.00 92.94 82 ARG A N 1
ATOM 622 C CA . ARG A 1 82 ? 1.156 -7.381 -0.589 1.00 92.94 82 ARG A CA 1
ATOM 623 C C . ARG A 1 82 ? 0.760 -8.753 -1.124 1.00 92.94 82 ARG A C 1
ATOM 625 O O . ARG A 1 82 ? 1.330 -9.193 -2.115 1.00 92.94 82 ARG A O 1
ATOM 632 N N . ASN A 1 83 ? -0.176 -9.420 -0.456 1.00 90.19 83 ASN A N 1
ATOM 633 C CA . ASN A 1 83 ? -0.541 -10.800 -0.770 1.00 90.19 83 ASN A CA 1
ATOM 634 C C . ASN A 1 83 ? -1.735 -10.892 -1.733 1.00 90.19 83 ASN A C 1
ATOM 636 O O . ASN A 1 83 ? -1.949 -11.938 -2.337 1.00 90.19 83 ASN A O 1
ATOM 640 N N . GLY A 1 84 ? -2.532 -9.828 -1.873 1.00 88.75 84 GLY A N 1
ATOM 641 C CA . GLY A 1 84 ? -3.743 -9.838 -2.697 1.00 88.75 84 GLY A CA 1
ATOM 642 C C . GLY A 1 84 ? -4.848 -10.748 -2.156 1.00 88.75 84 GLY A C 1
ATOM 643 O O . GLY A 1 84 ? -5.716 -11.204 -2.905 1.00 88.75 84 GLY A O 1
ATOM 644 N N . GLU A 1 85 ? -4.813 -11.025 -0.855 1.00 86.38 85 GLU A N 1
ATOM 645 C CA . GLU A 1 85 ? -5.756 -11.890 -0.161 1.00 86.38 85 GLU A CA 1
ATOM 646 C C . GLU A 1 85 ? -6.150 -11.260 1.173 1.00 86.38 85 GLU A C 1
ATOM 648 O O . GLU A 1 85 ? -5.313 -10.724 1.902 1.00 86.38 85 GLU A O 1
ATOM 653 N N . TYR A 1 86 ? -7.434 -11.354 1.511 1.00 84.19 86 TYR A N 1
ATOM 654 C CA . TYR A 1 86 ? -7.909 -11.007 2.841 1.00 84.19 86 TYR A CA 1
ATOM 655 C C . TYR A 1 86 ? -9.038 -11.940 3.279 1.00 84.19 86 TYR A C 1
ATOM 657 O O . TYR A 1 86 ? -9.996 -12.169 2.540 1.00 84.19 86 TYR A O 1
ATOM 665 N N . GLY A 1 87 ? -8.936 -12.480 4.498 1.00 78.44 87 GLY A N 1
ATOM 666 C CA . GLY A 1 87 ? -10.005 -13.269 5.122 1.00 78.44 87 GLY A CA 1
ATOM 667 C C . GLY A 1 87 ? -10.412 -14.531 4.350 1.00 78.44 87 GLY A C 1
ATOM 668 O O . GLY A 1 87 ? -11.592 -14.877 4.348 1.00 78.44 87 GLY A O 1
ATOM 669 N N . GLY A 1 88 ? -9.469 -15.189 3.666 1.00 79.19 88 GLY A N 1
ATOM 670 C C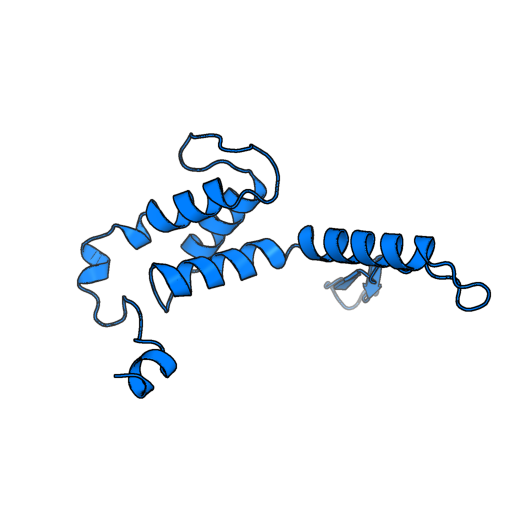A . GLY A 1 88 ? -9.726 -16.392 2.864 1.00 79.19 88 GLY A CA 1
ATOM 671 C C . GLY A 1 88 ? -10.386 -16.125 1.507 1.00 79.19 88 GLY A C 1
ATOM 672 O O . GLY A 1 88 ? -10.846 -17.062 0.857 1.00 79.19 88 GLY A O 1
ATOM 673 N N . LYS A 1 89 ? -10.466 -14.857 1.077 1.00 81.56 89 LYS A N 1
ATOM 674 C CA . LYS A 1 89 ? -10.841 -14.477 -0.288 1.00 81.56 89 LYS A CA 1
ATOM 675 C C . LYS A 1 89 ? -9.616 -13.967 -1.031 1.00 81.56 89 LYS A C 1
ATOM 677 O O . LYS A 1 89 ? -9.061 -12.924 -0.680 1.00 81.56 89 LYS A O 1
ATOM 682 N N . THR A 1 90 ? -9.232 -14.692 -2.075 1.00 81.44 90 THR A N 1
ATOM 683 C CA . THR A 1 90 ? -8.235 -14.241 -3.045 1.00 81.44 90 THR A CA 1
ATOM 684 C C . THR A 1 90 ? -8.900 -13.255 -3.994 1.00 81.44 90 THR A C 1
ATOM 686 O O . THR A 1 90 ? -9.929 -13.566 -4.595 1.00 81.44 90 THR A O 1
ATOM 689 N N . TYR A 1 91 ? -8.329 -12.059 -4.094 1.00 82.56 91 TYR A N 1
ATOM 690 C CA . TYR A 1 91 ? -8.748 -11.055 -5.062 1.00 82.56 91 TYR A CA 1
ATOM 691 C C . TYR A 1 91 ? -7.944 -11.300 -6.343 1.00 82.56 91 TYR A C 1
ATOM 693 O O . TYR A 1 91 ? -8.268 -12.205 -7.106 1.00 82.56 91 TYR A O 1
ATOM 701 N N . SER A 1 92 ? -6.842 -10.586 -6.537 1.00 84.25 92 SER A N 1
ATOM 702 C CA . SER A 1 92 ? -5.915 -10.794 -7.653 1.00 84.25 92 SER A CA 1
ATOM 703 C C . SER A 1 92 ? -4.775 -11.748 -7.291 1.00 84.25 92 SER A C 1
ATOM 705 O O . SER A 1 92 ? -4.188 -12.344 -8.186 1.00 84.25 92 SER A O 1
ATOM 707 N N . GLY A 1 93 ? -4.445 -11.901 -5.999 1.00 83.12 93 GLY A N 1
ATOM 708 C CA . GLY A 1 93 ? -3.319 -12.734 -5.539 1.00 83.12 93 GLY A CA 1
ATOM 709 C C . GLY A 1 93 ? -1.934 -12.214 -5.953 1.00 83.12 93 GLY A C 1
ATOM 710 O O . GLY A 1 93 ? -0.957 -12.959 -5.933 1.00 83.12 93 GLY A O 1
ATOM 711 N N . VAL A 1 94 ? -1.855 -10.947 -6.363 1.00 88.50 94 VAL A N 1
ATOM 712 C CA . VAL A 1 94 ? -0.631 -10.273 -6.811 1.00 88.50 94 VAL A CA 1
ATOM 713 C C . VAL A 1 94 ? -0.339 -9.107 -5.869 1.00 88.50 94 VAL A C 1
ATOM 715 O O . VAL A 1 94 ? -1.255 -8.510 -5.298 1.00 88.50 94 VAL A O 1
ATOM 718 N N . TYR A 1 95 ? 0.944 -8.779 -5.716 1.00 89.44 95 TYR A N 1
ATOM 719 C CA . TYR A 1 95 ? 1.371 -7.578 -5.007 1.00 89.44 95 TYR A CA 1
ATOM 720 C C . TYR A 1 95 ? 0.728 -6.339 -5.630 1.00 89.44 95 TYR A C 1
ATOM 722 O O . TYR A 1 95 ? 0.819 -6.132 -6.839 1.00 89.44 95 TYR A O 1
ATOM 730 N N . GLY A 1 96 ? 0.108 -5.501 -4.800 1.00 86.88 96 GLY A N 1
ATOM 731 C CA . GLY A 1 96 ? -0.507 -4.266 -5.270 1.00 86.88 96 GLY A CA 1
ATOM 732 C C . GLY A 1 96 ? -2.026 -4.254 -5.316 1.00 86.88 96 GLY A C 1
ATOM 733 O O . GLY A 1 96 ? -2.608 -3.349 -5.912 1.00 86.88 96 GLY A O 1
ATOM 734 N N . ASP A 1 97 ? -2.685 -5.249 -4.728 1.00 90.94 97 ASP A N 1
ATOM 735 C CA . ASP A 1 97 ? -4.131 -5.366 -4.837 1.00 90.94 97 ASP A CA 1
ATOM 736 C C . ASP A 1 97 ? -4.862 -4.375 -3.918 1.00 90.94 97 ASP A C 1
ATOM 738 O O . ASP A 1 97 ? -4.945 -4.536 -2.694 1.00 90.94 97 ASP A O 1
ATOM 742 N N . LEU A 1 98 ? -5.441 -3.344 -4.535 1.00 88.56 98 LEU A N 1
ATOM 743 C CA . LEU A 1 98 ? -6.282 -2.369 -3.847 1.00 88.56 98 LEU A CA 1
ATOM 744 C C . LEU A 1 98 ? -7.616 -2.959 -3.381 1.00 88.56 98 LEU A C 1
ATOM 746 O O . LEU A 1 98 ? -8.129 -2.534 -2.350 1.00 88.56 98 LEU A O 1
ATOM 750 N N . GLY A 1 99 ? -8.179 -3.931 -4.098 1.00 87.56 99 GLY A N 1
ATOM 751 C CA . GLY A 1 99 ? -9.418 -4.602 -3.708 1.00 87.56 99 GLY A CA 1
ATOM 752 C C . GLY A 1 99 ? -9.249 -5.376 -2.403 1.00 87.56 99 GLY A C 1
ATOM 753 O O . GLY A 1 99 ? -10.056 -5.216 -1.485 1.00 87.56 99 GLY A O 1
ATOM 754 N N . ALA A 1 100 ? -8.154 -6.131 -2.282 1.00 89.81 100 ALA A N 1
ATOM 755 C CA . ALA A 1 100 ? -7.797 -6.823 -1.044 1.00 89.81 100 ALA A CA 1
ATOM 756 C C . ALA A 1 100 ? -7.517 -5.837 0.101 1.00 89.81 100 ALA A C 1
ATOM 758 O O . ALA A 1 100 ? -7.994 -6.035 1.218 1.00 89.81 100 ALA A O 1
ATOM 759 N N . ALA A 1 101 ? -6.799 -4.743 -0.176 1.00 89.69 101 ALA A N 1
ATOM 760 C CA . ALA A 1 101 ? -6.495 -3.720 0.823 1.00 89.69 101 ALA A CA 1
ATOM 761 C C . ALA A 1 101 ? -7.755 -3.001 1.334 1.00 89.69 101 ALA A C 1
ATOM 763 O O . ALA A 1 101 ? -7.931 -2.847 2.539 1.00 89.69 101 ALA A O 1
ATOM 764 N N . VAL A 1 102 ? -8.663 -2.591 0.444 1.00 90.38 102 VAL A N 1
ATOM 765 C CA . VAL A 1 102 ? -9.921 -1.927 0.825 1.00 90.38 102 VAL A CA 1
ATOM 766 C C . VAL A 1 102 ? -10.833 -2.888 1.582 1.00 90.38 102 VAL A C 1
ATOM 768 O O . VAL A 1 102 ? -11.443 -2.497 2.577 1.00 90.38 102 VAL A O 1
ATOM 771 N N . ALA A 1 103 ? -10.895 -4.155 1.171 1.00 88.44 103 ALA A N 1
ATOM 772 C CA . ALA A 1 103 ? -11.615 -5.166 1.931 1.00 88.44 103 ALA A CA 1
ATOM 773 C C . ALA A 1 103 ? -11.032 -5.332 3.337 1.00 88.44 103 ALA A C 1
ATOM 775 O O . ALA A 1 103 ? -11.792 -5.351 4.300 1.00 88.44 103 ALA A O 1
ATOM 776 N N . ALA A 1 104 ? -9.704 -5.372 3.467 1.00 89.31 104 ALA A N 1
ATOM 777 C CA . ALA A 1 104 ? -9.039 -5.420 4.761 1.00 89.31 104 ALA A CA 1
ATOM 778 C C . ALA A 1 104 ? -9.384 -4.208 5.633 1.00 89.31 104 ALA A C 1
ATOM 780 O O . ALA A 1 104 ? -9.667 -4.371 6.814 1.00 89.31 104 ALA A O 1
ATOM 781 N N . VAL A 1 105 ? -9.433 -3.007 5.050 1.00 90.06 105 VAL A N 1
ATOM 782 C CA . VAL A 1 105 ? -9.834 -1.786 5.763 1.00 90.06 105 VAL A CA 1
ATOM 783 C C . VAL A 1 105 ? -11.281 -1.883 6.265 1.00 90.06 105 VAL A C 1
ATOM 785 O O . VAL A 1 105 ? -11.580 -1.576 7.411 1.00 90.06 105 VAL A O 1
ATOM 788 N N . LEU A 1 106 ? -12.219 -2.329 5.435 1.00 86.62 106 LEU A N 1
ATOM 789 C CA . LEU A 1 106 ? -13.635 -2.317 5.820 1.00 86.62 106 LEU A CA 1
ATOM 790 C C . LEU A 1 106 ? -14.041 -3.501 6.710 1.00 86.62 106 LEU A C 1
ATOM 792 O O . LEU A 1 106 ? -15.024 -3.407 7.447 1.00 86.62 106 LEU A O 1
ATOM 796 N N . LEU A 1 107 ? -13.332 -4.629 6.624 1.00 85.81 107 LEU A N 1
ATOM 797 C CA . LEU A 1 107 ? -13.681 -5.856 7.343 1.00 85.81 107 LEU A CA 1
ATOM 798 C C . LEU A 1 107 ? -12.834 -6.107 8.598 1.00 85.81 107 LEU A C 1
ATOM 800 O O . LEU A 1 107 ? -13.191 -7.019 9.349 1.00 85.81 107 LEU A O 1
ATOM 804 N N . ASP A 1 108 ? -11.772 -5.335 8.857 1.00 85.69 108 ASP A N 1
ATOM 805 C CA . ASP A 1 108 ? -10.968 -5.520 10.071 1.00 85.69 108 ASP A CA 1
ATOM 806 C C . ASP A 1 108 ? -11.801 -5.310 11.341 1.00 85.69 108 ASP A C 1
ATOM 808 O O . ASP A 1 108 ? -12.744 -4.513 11.392 1.00 85.69 108 ASP A O 1
ATOM 812 N N . ALA A 1 109 ? -11.428 -6.037 12.395 1.00 77.94 109 ALA A N 1
ATOM 813 C CA . ALA A 1 109 ? -12.087 -5.971 13.690 1.00 77.94 109 ALA A CA 1
ATOM 814 C C . ALA A 1 109 ? -12.124 -4.540 14.248 1.00 77.94 109 ALA A C 1
ATOM 816 O O . ALA A 1 109 ? -13.129 -4.152 14.837 1.00 77.94 109 ALA A O 1
ATOM 817 N N . GLU A 1 110 ? -11.079 -3.736 14.014 1.00 72.94 110 GLU A N 1
ATOM 818 C CA . GLU A 1 110 ? -11.050 -2.337 14.452 1.00 72.94 110 GLU A CA 1
ATOM 819 C C . GLU A 1 110 ? -12.083 -1.468 13.729 1.00 72.94 110 GLU A C 1
ATOM 821 O O . GLU A 1 110 ? -12.675 -0.601 14.360 1.00 72.94 110 GLU A O 1
ATOM 826 N N . ALA A 1 111 ? -12.379 -1.728 12.453 1.00 75.31 111 ALA A N 1
ATOM 827 C CA . ALA A 1 111 ? -13.382 -0.971 11.701 1.00 75.31 111 ALA A CA 1
ATOM 828 C C . ALA A 1 111 ? -14.830 -1.327 12.085 1.00 75.31 111 ALA A C 1
ATOM 830 O O . ALA A 1 111 ? -15.744 -0.542 11.839 1.00 75.31 111 ALA A O 1
ATOM 831 N N . ARG A 1 112 ? -15.056 -2.513 12.667 1.00 74.56 112 ARG A N 1
ATOM 832 C CA . ARG A 1 112 ? -16.402 -3.048 12.949 1.00 74.56 112 ARG A CA 1
ATOM 833 C C . ARG A 1 112 ? -16.742 -3.156 14.432 1.00 74.56 112 ARG A C 1
ATOM 835 O O . ARG A 1 112 ? -17.878 -3.498 14.762 1.00 74.56 112 ARG A O 1
ATOM 842 N N . SER A 1 113 ? -15.784 -2.944 15.333 1.00 70.94 113 SER A N 1
ATOM 843 C CA . SER A 1 113 ? -16.037 -3.154 16.757 1.00 70.94 113 SER A CA 1
ATOM 844 C C . SER A 1 113 ? -16.903 -2.041 17.352 1.00 70.94 113 SER A C 1
ATOM 846 O O . SER A 1 113 ? -16.548 -0.867 17.325 1.00 70.94 113 SER A O 1
ATOM 848 N N . VAL A 1 114 ? -18.015 -2.444 17.965 1.00 57.84 114 VAL A N 1
ATOM 849 C CA . VAL A 1 114 ? -18.939 -1.554 18.690 1.00 57.84 114 VAL A CA 1
ATOM 850 C C . VAL A 1 114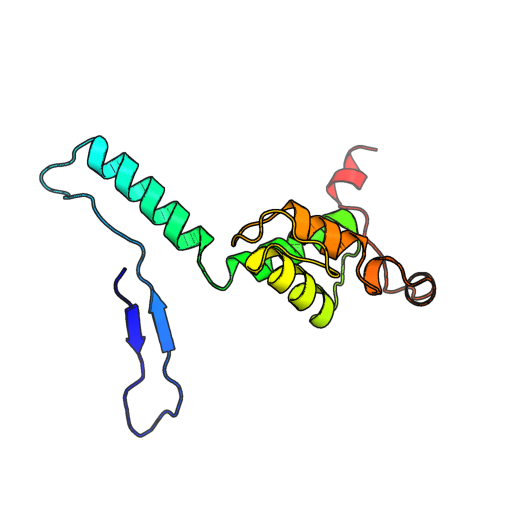 ? -18.306 -1.014 19.983 1.00 57.84 114 VAL A C 1
ATOM 852 O O . VAL A 1 114 ? -18.720 0.012 20.504 1.00 57.84 114 VAL A O 1
ATOM 855 N N . VAL A 1 115 ? -17.281 -1.699 20.506 1.00 58.88 115 VAL A N 1
ATOM 856 C CA . VAL A 1 115 ? -16.567 -1.305 21.732 1.00 58.88 115 VAL A CA 1
ATOM 857 C C . VAL A 1 115 ? -15.667 -0.093 21.492 1.00 58.88 115 VAL A C 1
ATOM 859 O O . VAL A 1 115 ? -15.610 0.783 22.347 1.00 58.88 115 VAL A O 1
ATOM 862 N N . LEU A 1 116 ? -15.002 -0.013 20.333 1.00 58.84 116 LEU A N 1
ATOM 863 C CA . LEU A 1 116 ? -14.196 1.159 19.979 1.00 58.84 116 LEU A CA 1
ATOM 864 C C . LEU A 1 116 ? -15.070 2.374 19.654 1.00 58.84 116 LEU A C 1
ATOM 866 O O . LEU A 1 116 ? -14.663 3.487 19.941 1.00 58.84 116 LEU A O 1
ATOM 870 N N . ASP A 1 117 ? -16.294 2.176 19.159 1.00 58.47 117 ASP A N 1
ATOM 871 C CA . ASP A 1 117 ? -17.259 3.262 18.908 1.00 58.47 117 ASP A CA 1
ATOM 872 C C . ASP A 1 117 ? -17.682 4.011 20.194 1.00 58.47 117 ASP A C 1
ATOM 874 O O . ASP A 1 117 ? -18.173 5.135 20.145 1.00 58.47 117 ASP A O 1
ATOM 878 N N . GLN A 1 118 ? -17.473 3.399 21.366 1.00 55.00 118 GLN A N 1
ATOM 879 C CA . GLN A 1 118 ? -17.722 4.010 22.677 1.00 55.00 118 GLN A CA 1
ATOM 880 C C . GLN A 1 118 ? -16.496 4.749 23.247 1.00 55.00 118 GLN A C 1
ATOM 882 O O . GLN A 1 118 ? -16.613 5.407 24.283 1.00 55.00 118 GLN A O 1
ATOM 887 N N . ASP A 1 119 ? -15.322 4.644 22.614 1.00 63.25 119 ASP A N 1
ATOM 888 C CA . ASP A 1 119 ? -14.113 5.344 23.050 1.00 63.25 119 ASP A CA 1
ATOM 889 C C . ASP A 1 119 ? -14.101 6.774 22.474 1.00 63.25 119 ASP A C 1
ATOM 891 O O . ASP A 1 119 ? -14.088 6.946 21.254 1.00 63.25 119 ASP A O 1
ATOM 895 N N . PRO A 1 120 ? -14.060 7.829 23.309 1.00 61.62 120 PRO A N 1
ATOM 896 C CA . PRO A 1 120 ? -14.034 9.215 22.838 1.00 61.62 120 PRO A CA 1
ATOM 897 C C . PRO A 1 120 ? -12.777 9.581 22.027 1.00 61.62 120 PRO A C 1
ATOM 899 O O . PRO A 1 120 ? -12.737 10.651 21.418 1.00 61.62 120 PRO A O 1
ATOM 902 N N . THR A 1 121 ? -11.740 8.738 22.028 1.00 65.56 121 THR A N 1
ATOM 903 C CA . THR A 1 121 ? -10.530 8.908 21.207 1.00 65.56 121 THR A CA 1
ATOM 904 C C . THR A 1 121 ? -10.609 8.205 19.851 1.00 65.56 121 THR A C 1
ATOM 906 O O . THR A 1 121 ? -9.739 8.413 19.000 1.00 65.56 121 THR A O 1
ATOM 909 N N . PHE A 1 122 ? -11.642 7.390 19.633 1.00 62.41 122 PHE A N 1
ATOM 910 C CA . PHE A 1 122 ? -11.853 6.647 18.404 1.00 62.41 122 PHE A CA 1
ATOM 911 C C . PHE A 1 122 ? -12.773 7.412 17.447 1.00 62.41 122 PHE A C 1
ATOM 913 O O . PHE A 1 122 ? -13.723 8.079 17.849 1.00 62.41 122 PHE A O 1
ATOM 920 N N . GLY A 1 123 ? -12.466 7.333 16.153 1.00 67.50 123 GLY A N 1
ATOM 921 C CA . GLY A 1 123 ? -13.222 7.997 15.096 1.00 67.50 123 GLY A CA 1
ATOM 922 C C . GLY A 1 123 ? -12.353 8.879 14.207 1.00 67.50 123 GLY A C 1
ATOM 923 O O . GLY A 1 123 ? -11.119 8.873 14.269 1.00 67.50 123 GLY A O 1
ATOM 924 N N . SER A 1 124 ? -13.010 9.631 13.328 1.00 69.19 124 SER A N 1
ATOM 925 C CA . SER A 1 124 ? -12.336 10.545 12.412 1.00 69.19 124 SER A CA 1
ATOM 926 C C . SER A 1 124 ? -12.606 11.988 12.797 1.00 69.19 124 SER A C 1
ATOM 928 O O . SER A 1 124 ? -13.758 12.422 12.869 1.00 69.19 124 SER A O 1
ATOM 930 N N . PHE A 1 125 ? -11.541 12.772 12.947 1.00 66.81 125 PHE A N 1
ATOM 931 C CA . PHE A 1 125 ? -11.698 14.218 12.955 1.00 66.81 125 PHE A CA 1
ATOM 932 C C . PHE A 1 125 ? -12.200 14.667 11.582 1.00 66.81 125 PHE A C 1
ATOM 934 O O . PHE A 1 125 ? -11.761 14.175 10.538 1.00 66.81 125 PHE A O 1
ATOM 941 N N . ARG A 1 126 ? -13.145 15.609 11.574 1.00 64.38 126 ARG A N 1
ATOM 942 C CA . ARG A 1 126 ? -13.622 16.215 10.331 1.00 64.38 126 ARG A CA 1
ATOM 943 C C . ARG A 1 126 ? -12.454 16.965 9.700 1.00 64.38 126 ARG A C 1
ATOM 945 O O . ARG A 1 126 ? -11.861 17.827 10.350 1.00 64.38 126 ARG A O 1
ATOM 952 N N . GLN A 1 127 ? -12.117 16.628 8.457 1.00 70.25 127 GLN A N 1
ATOM 953 C CA . GLN A 1 127 ? -10.994 17.263 7.772 1.00 70.25 127 GLN A CA 1
ATOM 954 C C . GLN A 1 127 ? -11.197 18.790 7.739 1.00 70.25 127 GLN A C 1
ATOM 956 O O . GLN A 1 127 ? -12.310 19.248 7.470 1.00 70.25 127 GLN A O 1
ATOM 961 N N . PRO A 1 128 ? -10.152 19.595 8.001 1.00 67.38 128 PRO A N 1
ATOM 962 C CA . PRO A 1 128 ? -10.281 21.046 8.139 1.00 67.38 128 PRO A CA 1
ATOM 963 C C . PRO A 1 128 ? -10.826 21.713 6.873 1.00 67.38 128 PRO A C 1
ATOM 965 O O . PRO A 1 128 ? -11.567 22.684 6.978 1.00 67.38 128 PRO A O 1
ATOM 968 N N . LEU A 1 129 ? -10.547 21.153 5.692 1.00 72.38 129 LEU A N 1
ATOM 969 C CA . LEU A 1 129 ? -11.119 21.629 4.432 1.00 72.38 129 LEU A CA 1
ATOM 970 C C . LEU A 1 129 ? -12.647 21.509 4.422 1.00 72.38 129 LEU A C 1
ATOM 972 O O . LEU A 1 129 ? -13.313 22.489 4.121 1.00 72.38 129 LEU A O 1
ATOM 976 N N . LEU A 1 130 ? -13.215 20.383 4.870 1.00 64.56 130 LEU A N 1
ATOM 977 C CA . LEU A 1 130 ? -14.671 20.197 4.980 1.00 64.56 130 LEU A CA 1
ATOM 978 C C . LEU A 1 130 ? -15.343 21.172 5.961 1.00 64.56 130 LEU A C 1
ATOM 980 O O . LEU A 1 130 ? -16.556 21.339 5.899 1.00 64.56 130 LEU A O 1
ATOM 984 N N . LYS A 1 131 ? -14.583 21.805 6.865 1.00 66.12 131 LYS A N 1
ATOM 985 C CA . LYS A 1 131 ? -15.097 22.812 7.805 1.00 66.12 131 LYS A CA 1
ATOM 986 C C . LYS A 1 131 ? -15.223 24.210 7.182 1.00 66.12 131 LYS A C 1
ATOM 988 O O . LYS A 1 131 ? -15.945 25.027 7.728 1.00 66.12 131 LYS A O 1
ATOM 993 N N . VAL A 1 132 ? -14.509 24.494 6.089 1.00 75.56 132 VAL A N 1
ATOM 994 C CA . VAL A 1 132 ? -14.473 25.826 5.447 1.00 75.56 132 VAL A CA 1
ATOM 995 C C . VAL A 1 132 ? -15.522 25.964 4.335 1.00 75.56 132 VAL A C 1
ATOM 997 O O . VAL A 1 132 ? -15.939 27.070 4.016 1.00 75.56 132 VAL A O 1
ATOM 1000 N N . ILE A 1 133 ? -15.944 24.846 3.742 1.00 78.38 133 ILE A N 1
ATOM 1001 C CA . ILE A 1 133 ? -16.885 24.783 2.603 1.00 78.38 133 ILE A CA 1
ATOM 1002 C C . ILE A 1 133 ? -18.357 24.599 3.014 1.00 78.38 133 ILE A C 1
ATOM 1004 O O . ILE A 1 133 ? -19.209 24.441 2.142 1.00 78.38 133 ILE A O 1
ATOM 1008 N N . HIS A 1 134 ? -18.660 24.602 4.312 1.00 53.78 134 HIS A N 1
ATOM 1009 C CA . HIS A 1 134 ? -20.014 24.500 4.865 1.00 53.78 134 HIS A CA 1
ATOM 1010 C C . HIS A 1 134 ? -20.296 25.709 5.753 1.00 53.78 134 HIS A C 1
ATOM 1012 O O . HIS A 1 134 ? -21.465 26.147 5.782 1.00 53.78 134 HIS A O 1
#

Secondary structure (DSSP, 8-state):
-PEEEE--STT----EEEEPPP----TTS--HHHHHHHHHHHHHHHHT-TTHHHHHHHHHHHHHT-SS--HHHHHHHHHHHHHTEETTEESS-STT-HHHHHHHHHHSHHHH-TTGGG-TT-S-PPPHHHHH--

Radius of gyration: 20.38 Å; chains: 1; bounding box: 54×42×50 Å

Sequence (134 aa):
ASTVTIGAGAASNRTFAFRNPPSIMNPLLPTERDAEQETEALIDHLFHHDNTAPFLAKNLITNLVTSNPSPRYVKAVAEAFRNGEYGGKTYSGVYGDLGAAVAAVLLDAEARSVVLDQDPTFGSFRQPLLKVIH

Foldseek 3Di:
DDKDWPDPDPPDPDIDIDDDQDQQADPVDGDPVSVVVSVVSRVVVCLPDPVNLLVVLLVLLQVPAWVDDDPVLSVQLSVQQQQCDDPHDRHPRHRGNPVSSNCSSCVPCLRPPPVLVPPPRTTHDDPVVNVVVD

pLDDT: mean 81.33, std 10.62, range [53.78, 93.44]

Organism: NCBI:txid127549

InterPro domains:
  IPR014917 Protein of unknown function DUF1800 [PF08811] (33-133)